Protein AF-A0A6P0WEU0-F1 (afdb_monomer_lite)

Secondary structure (DSSP, 8-state):
---HHHHHHSS--S--------TTS-HHHHHHHHHHHHHHHHHH--S-EEEEETTTEEEEEEETTEEEEETTT--HHHHHHHGGGT--EEEEPPPP--

Structure (mmCIF, N/CA/C/O backbone):
data_AF-A0A6P0WEU0-F1
#
_entry.id   AF-A0A6P0WEU0-F1
#
loop_
_atom_site.group_PDB
_atom_site.id
_atom_site.type_symbol
_atom_site.label_atom_id
_atom_site.label_alt_id
_atom_site.label_comp_id
_atom_site.label_asym_id
_atom_site.label_entity_id
_atom_site.label_seq_id
_atom_site.pdbx_PDB_ins_code
_atom_site.Cartn_x
_atom_site.Cartn_y
_atom_site.Cartn_z
_atom_site.occupancy
_atom_site.B_iso_or_equiv
_atom_site.auth_seq_id
_atom_site.auth_comp_id
_atom_site.auth_asym_id
_atom_site.auth_atom_id
_atom_site.pdbx_PDB_model_num
ATOM 1 N N . MET A 1 1 ? 0.988 -21.693 12.091 1.00 42.38 1 MET A N 1
ATOM 2 C CA . MET A 1 1 ? 1.620 -20.670 11.247 1.00 42.38 1 MET A CA 1
ATOM 3 C C . MET A 1 1 ? 0.886 -19.410 11.617 1.00 42.38 1 MET A C 1
ATOM 5 O O . MET A 1 1 ? -0.250 -19.252 11.187 1.00 42.38 1 MET A O 1
ATOM 9 N N . GLU A 1 2 ? 1.427 -18.676 12.588 1.00 44.41 2 GLU A N 1
ATOM 10 C CA . GLU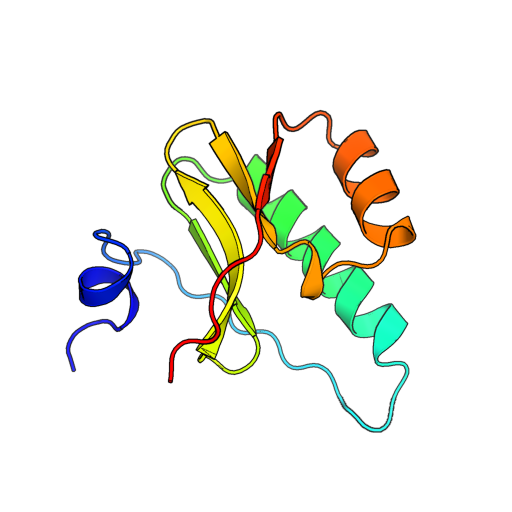 A 1 2 ? 0.903 -17.356 12.927 1.00 44.41 2 GLU A CA 1
ATOM 11 C C . GLU A 1 2 ? 0.883 -16.529 11.645 1.00 44.41 2 GLU A C 1
ATOM 13 O O . GLU A 1 2 ? 1.795 -16.606 10.816 1.00 44.41 2 GLU A O 1
ATOM 18 N N . ASP A 1 3 ? -0.257 -15.889 11.412 1.00 57.22 3 ASP A N 1
ATOM 19 C CA . ASP A 1 3 ? -0.468 -15.079 10.229 1.00 57.22 3 ASP A CA 1
ATOM 20 C C . ASP A 1 3 ? 0.504 -13.908 10.368 1.00 57.22 3 ASP A C 1
ATOM 22 O O . ASP A 1 3 ? 0.368 -13.108 11.291 1.00 57.22 3 ASP A O 1
ATOM 26 N N . VAL A 1 4 ? 1.515 -13.828 9.497 1.00 60.91 4 VAL A N 1
ATOM 27 C CA . VAL A 1 4 ? 2.543 -12.766 9.501 1.00 60.91 4 VAL A CA 1
ATOM 28 C C . VAL A 1 4 ? 1.890 -11.375 9.549 1.00 60.91 4 VAL A C 1
ATOM 30 O O . VAL A 1 4 ? 2.515 -10.406 9.981 1.00 60.91 4 VAL A O 1
ATOM 33 N N . THR A 1 5 ? 0.615 -11.273 9.152 1.00 64.75 5 THR A N 1
ATOM 34 C CA . THR A 1 5 ? -0.193 -10.063 9.277 1.00 64.75 5 THR A CA 1
ATOM 35 C C . THR A 1 5 ? -0.600 -9.716 10.718 1.00 64.75 5 THR A C 1
ATOM 37 O O . THR A 1 5 ? -0.566 -8.546 11.091 1.00 64.75 5 THR A O 1
ATOM 40 N N . GLU A 1 6 ? -0.982 -10.696 11.540 1.00 73.44 6 GLU A N 1
ATOM 41 C CA . GLU A 1 6 ? -1.522 -10.460 12.888 1.00 73.44 6 GLU A CA 1
ATOM 42 C C . GLU A 1 6 ? -0.427 -10.009 13.858 1.00 73.44 6 GLU A C 1
ATOM 44 O O . GLU A 1 6 ? -0.616 -9.027 14.575 1.00 73.44 6 GLU A O 1
ATOM 49 N N . GLU A 1 7 ? 0.748 -10.639 13.808 1.00 76.00 7 GLU A N 1
ATOM 50 C CA . GLU A 1 7 ? 1.888 -10.271 14.658 1.00 76.00 7 GLU A CA 1
ATOM 51 C C . GLU A 1 7 ? 2.488 -8.908 14.297 1.00 76.00 7 GLU A C 1
ATOM 53 O O . GLU A 1 7 ? 2.804 -8.116 15.184 1.00 76.00 7 GLU A O 1
ATOM 58 N N . ASN A 1 8 ? 2.630 -8.612 13.000 1.00 80.12 8 ASN A N 1
ATOM 59 C CA . ASN A 1 8 ? 3.328 -7.405 12.548 1.00 80.12 8 ASN A CA 1
ATOM 60 C C . ASN A 1 8 ? 2.413 -6.189 12.379 1.00 80.12 8 ASN A C 1
ATOM 62 O O . ASN A 1 8 ? 2.881 -5.055 12.475 1.00 80.12 8 ASN A O 1
ATOM 66 N N . PHE A 1 9 ? 1.121 -6.397 12.109 1.00 82.62 9 PHE A N 1
ATOM 67 C CA . PHE A 1 9 ? 0.196 -5.309 11.773 1.00 82.62 9 PHE A CA 1
ATOM 68 C C . PHE A 1 9 ? -1.025 -5.236 12.691 1.00 82.62 9 PHE A C 1
ATOM 70 O O . PHE A 1 9 ? -1.829 -4.316 12.547 1.00 82.62 9 PHE A O 1
ATOM 77 N N . GLY A 1 10 ? -1.168 -6.162 13.645 1.00 83.00 10 GLY A N 1
ATOM 78 C CA . GLY A 1 10 ? -2.231 -6.123 14.649 1.00 83.00 10 GLY A CA 1
ATOM 79 C C . GLY A 1 10 ? -3.627 -6.435 14.107 1.00 83.00 10 GLY A C 1
ATOM 80 O O . GLY A 1 10 ? -4.615 -6.142 14.779 1.00 83.00 10 GLY A O 1
ATOM 81 N N . PHE A 1 11 ? -3.728 -7.016 12.906 1.00 84.31 11 PHE A N 1
ATOM 82 C CA . PHE A 1 11 ? -4.992 -7.489 12.348 1.00 84.31 11 PHE A CA 1
ATOM 83 C C . PHE A 1 11 ? -4.828 -8.849 11.667 1.00 84.31 11 PHE A C 1
ATOM 85 O O . PHE A 1 11 ? -3.808 -9.154 11.044 1.00 84.31 11 PHE A O 1
ATOM 92 N N . ARG A 1 12 ? -5.875 -9.670 11.749 1.00 87.06 12 ARG A N 1
ATOM 93 C CA . ARG A 1 12 ? -5.933 -10.956 11.058 1.00 87.06 12 ARG A CA 1
ATOM 94 C C . ARG A 1 12 ? -6.523 -10.776 9.665 1.00 87.06 12 ARG A C 1
ATOM 96 O O . ARG A 1 12 ? -7.644 -10.280 9.528 1.00 87.06 12 ARG A O 1
ATOM 103 N N . ALA A 1 13 ? -5.801 -11.209 8.635 1.00 85.88 13 ALA A N 1
ATOM 104 C CA . ALA A 1 13 ? -6.297 -11.135 7.270 1.00 85.88 13 ALA A CA 1
ATOM 10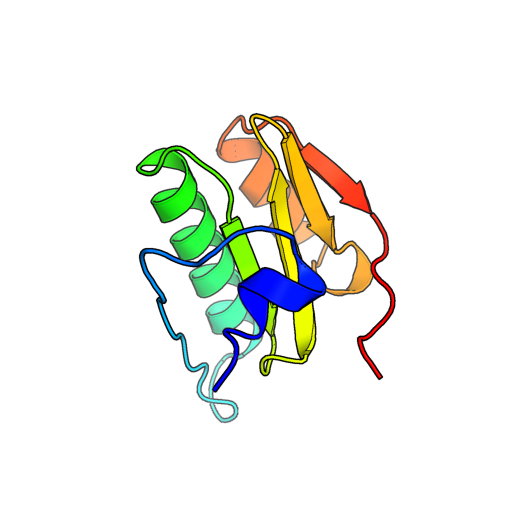5 C C . ALA A 1 13 ? -7.513 -12.058 7.081 1.00 85.88 13 ALA A C 1
ATOM 107 O O . ALA A 1 13 ? -7.484 -13.250 7.388 1.00 85.88 13 ALA A O 1
ATOM 108 N N . THR A 1 14 ? -8.603 -11.508 6.547 1.00 88.69 14 THR A N 1
ATOM 109 C CA . THR A 1 14 ? -9.789 -12.287 6.144 1.00 88.69 14 THR A CA 1
ATOM 110 C C . THR A 1 14 ? -9.751 -12.673 4.665 1.00 88.69 14 THR A C 1
ATOM 112 O O . THR A 1 14 ? -10.425 -13.617 4.2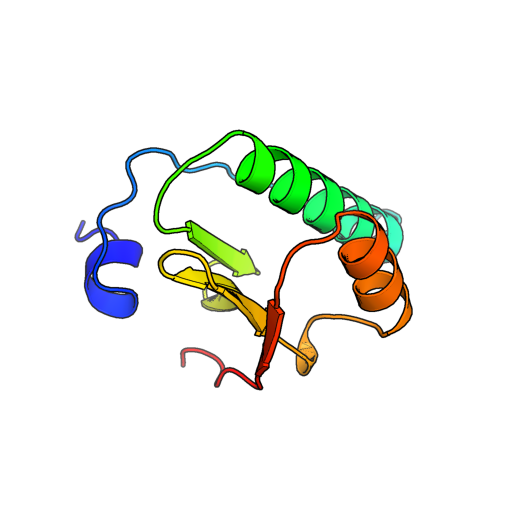53 1.00 88.69 14 THR A O 1
ATOM 115 N N . LEU A 1 15 ? -8.936 -11.968 3.874 1.00 87.19 15 LEU A N 1
ATOM 116 C CA . LEU A 1 15 ? -8.685 -12.210 2.460 1.00 87.19 15 LEU A CA 1
ATOM 117 C C . LEU A 1 15 ? -7.214 -11.919 2.151 1.00 87.19 15 LEU A C 1
ATOM 119 O O . LEU A 1 15 ? -6.695 -10.870 2.526 1.00 87.19 15 LEU A O 1
ATOM 123 N N . VAL A 1 16 ? -6.569 -12.823 1.414 1.00 88.19 16 VAL A N 1
ATOM 124 C CA . VAL A 1 16 ? -5.200 -12.647 0.919 1.00 88.19 16 VAL A CA 1
ATOM 125 C C . VAL A 1 16 ? -5.219 -12.725 -0.602 1.00 88.19 16 VAL A C 1
ATOM 127 O O . VAL A 1 16 ? -5.698 -13.705 -1.174 1.00 88.19 16 VAL A O 1
ATOM 130 N N . VAL A 1 17 ? -4.697 -11.689 -1.258 1.00 87.06 17 VAL A N 1
ATOM 131 C CA . VAL A 1 17 ? -4.574 -11.618 -2.719 1.00 87.06 17 VAL A CA 1
ATOM 132 C C . VAL A 1 17 ? -3.096 -11.540 -3.078 1.00 87.06 17 VAL A C 1
ATOM 134 O O . VAL A 1 17 ? -2.411 -10.590 -2.711 1.00 87.06 17 VAL A O 1
ATOM 137 N N . GLY A 1 18 ? -2.604 -12.555 -3.788 1.00 87.44 18 GLY A N 1
ATOM 138 C CA . GLY A 1 18 ? -1.225 -12.614 -4.261 1.00 87.44 18 GLY A CA 1
ATOM 139 C C . GLY A 1 18 ? -1.105 -12.128 -5.701 1.00 87.44 18 GLY A C 1
ATOM 140 O O . GLY A 1 18 ? -1.836 -12.586 -6.578 1.00 87.44 18 GLY A O 1
ATOM 141 N N . PHE A 1 19 ? -0.139 -11.250 -5.956 1.00 84.44 19 PHE A N 1
ATOM 142 C CA . PHE A 1 19 ? 0.232 -10.820 -7.301 1.00 84.44 19 PHE A CA 1
ATOM 143 C C . PHE A 1 19 ? 1.641 -11.306 -7.626 1.00 84.44 19 PHE A C 1
ATOM 145 O O . PHE A 1 19 ? 2.507 -11.369 -6.755 1.00 84.44 19 PHE A O 1
ATOM 152 N N . ARG A 1 20 ? 1.891 -11.622 -8.898 1.00 86.06 20 ARG A N 1
ATOM 153 C CA . ARG A 1 20 ? 3.230 -11.957 -9.384 1.00 86.06 20 ARG A CA 1
ATOM 154 C C . ARG A 1 20 ? 3.525 -11.148 -10.633 1.00 86.06 20 ARG A C 1
ATOM 156 O O . ARG A 1 20 ? 2.866 -11.329 -11.653 1.00 86.06 20 ARG A O 1
ATOM 163 N N . ILE A 1 21 ? 4.530 -10.284 -10.549 1.00 82.50 21 ILE A N 1
ATOM 164 C CA . ILE A 1 21 ? 5.067 -9.580 -11.713 1.00 82.50 21 ILE A CA 1
ATOM 165 C C . ILE A 1 21 ? 6.094 -10.503 -12.370 1.00 82.50 21 ILE A C 1
ATOM 167 O O . ILE A 1 21 ? 6.929 -11.101 -11.689 1.00 82.50 21 ILE A O 1
ATOM 171 N N . ASN A 1 22 ? 6.014 -10.661 -13.690 1.00 82.12 22 ASN A N 1
ATOM 172 C CA . ASN A 1 22 ? 7.046 -11.364 -14.440 1.00 82.12 22 ASN A CA 1
ATOM 173 C C . ASN A 1 22 ? 8.265 -10.434 -14.586 1.00 82.12 22 ASN A C 1
ATOM 175 O O . ASN A 1 22 ? 8.147 -9.418 -15.270 1.00 82.12 22 ASN A O 1
ATOM 179 N N . PRO A 1 23 ? 9.427 -10.758 -13.989 1.00 73.31 23 PRO A N 1
ATOM 180 C CA . PRO A 1 23 ? 10.593 -9.873 -14.013 1.00 73.31 23 PRO A CA 1
ATOM 181 C C . PRO A 1 23 ? 11.232 -9.752 -15.404 1.00 73.31 23 PRO A C 1
ATOM 183 O O . PRO A 1 23 ? 12.010 -8.839 -15.640 1.00 73.31 23 PRO A O 1
ATOM 186 N N . ASN A 1 24 ? 10.901 -10.657 -16.332 1.00 83.25 24 ASN A N 1
ATOM 187 C CA . ASN A 1 24 ? 11.392 -10.632 -17.713 1.00 83.25 24 ASN A CA 1
ATOM 188 C C . ASN A 1 24 ? 10.491 -9.807 -18.653 1.00 83.25 24 ASN A C 1
ATOM 190 O O . ASN A 1 24 ? 10.645 -9.870 -19.872 1.00 83.25 24 ASN A O 1
ATOM 194 N N . GLN A 1 25 ? 9.501 -9.105 -18.103 1.00 81.00 25 GLN A N 1
ATOM 195 C CA . GLN A 1 25 ? 8.595 -8.216 -18.826 1.00 81.00 25 GLN A CA 1
ATOM 196 C C . GLN A 1 25 ? 8.734 -6.781 -18.301 1.00 81.00 25 GLN A C 1
ATOM 198 O O . GLN A 1 25 ? 9.632 -6.482 -17.518 1.00 81.00 25 GLN A O 1
ATOM 203 N N . ASP A 1 26 ? 7.848 -5.891 -18.751 1.00 82.25 26 ASP A N 1
ATOM 204 C CA . ASP A 1 26 ? 7.722 -4.523 -18.250 1.00 82.25 26 ASP A CA 1
ATOM 205 C C . ASP A 1 26 ? 7.358 -4.516 -16.753 1.00 82.25 26 ASP A C 1
ATOM 207 O O . ASP A 1 26 ? 6.189 -4.594 -16.360 1.00 82.25 26 ASP A O 1
ATOM 211 N N . TYR A 1 27 ? 8.394 -4.474 -15.914 1.00 80.31 27 TYR A N 1
ATOM 212 C CA . TYR A 1 27 ? 8.273 -4.465 -14.462 1.00 80.31 27 TYR A CA 1
ATOM 213 C C . TYR A 1 27 ? 7.567 -3.203 -13.958 1.00 80.31 27 TYR A C 1
ATOM 215 O O . TYR A 1 27 ? 6.691 -3.301 -13.099 1.00 80.31 27 TYR A O 1
ATOM 223 N N . GLU A 1 28 ? 7.898 -2.036 -14.515 1.00 78.69 28 GLU A N 1
ATOM 224 C CA . GLU A 1 28 ? 7.297 -0.757 -14.122 1.00 78.69 28 GLU A CA 1
ATOM 225 C C . GLU A 1 28 ? 5.800 -0.724 -14.448 1.00 78.69 28 GLU A C 1
ATOM 227 O O . GLU A 1 28 ? 4.979 -0.369 -13.594 1.00 78.69 28 GLU A O 1
ATOM 232 N N . GLY A 1 29 ? 5.419 -1.167 -15.649 1.00 82.88 29 GLY A N 1
ATOM 233 C CA . GLY A 1 29 ? 4.018 -1.316 -16.039 1.00 82.88 29 GLY A CA 1
ATOM 234 C C . GLY A 1 29 ? 3.270 -2.329 -15.167 1.00 82.88 29 GLY A C 1
ATOM 235 O O . GLY A 1 29 ? 2.117 -2.096 -14.781 1.00 82.88 29 GLY A O 1
ATOM 236 N N . GLY A 1 30 ? 3.935 -3.425 -14.792 1.00 85.19 30 GLY A N 1
ATOM 237 C CA . GLY A 1 30 ? 3.416 -4.417 -13.851 1.00 85.19 30 GLY A CA 1
ATOM 238 C C . GLY A 1 30 ? 3.158 -3.836 -12.460 1.00 85.19 30 GLY A C 1
ATOM 239 O O . GLY A 1 30 ? 2.063 -4.006 -11.919 1.00 85.19 30 GLY A O 1
ATOM 240 N N . LEU A 1 31 ? 4.122 -3.098 -11.907 1.00 80.94 31 LEU A N 1
ATOM 241 C CA . LEU A 1 31 ? 4.007 -2.443 -10.603 1.00 80.94 31 LEU A CA 1
ATOM 242 C C . LEU A 1 31 ? 2.881 -1.405 -10.603 1.00 80.94 31 LEU A C 1
ATOM 244 O O . LEU A 1 31 ? 2.034 -1.416 -9.711 1.00 80.94 31 LEU A O 1
ATOM 248 N N . ARG A 1 32 ? 2.805 -0.560 -11.637 1.00 83.75 32 ARG A N 1
ATOM 249 C CA . ARG A 1 32 ? 1.724 0.427 -11.780 1.00 83.75 32 ARG A CA 1
ATOM 250 C C . ARG A 1 32 ? 0.350 -0.244 -11.845 1.00 83.75 32 ARG A C 1
ATOM 252 O O . ARG A 1 32 ? -0.588 0.198 -11.183 1.00 83.75 32 ARG A O 1
ATOM 259 N N . THR A 1 33 ? 0.227 -1.331 -12.605 1.00 86.94 33 THR A N 1
ATOM 260 C CA . THR A 1 33 ? -1.020 -2.110 -12.695 1.00 86.94 33 THR A CA 1
ATOM 261 C C . THR A 1 33 ? -1.412 -2.697 -11.342 1.00 86.94 33 THR A C 1
ATOM 263 O O . THR A 1 33 ? -2.582 -2.640 -10.964 1.00 86.94 33 THR A O 1
ATOM 266 N N . LEU A 1 34 ? -0.438 -3.219 -10.598 1.00 88.19 34 LEU A N 1
ATOM 267 C CA . LEU A 1 34 ? -0.645 -3.790 -9.273 1.00 88.19 34 LEU A CA 1
ATOM 268 C C . LEU A 1 34 ? -1.146 -2.732 -8.286 1.00 88.19 34 LEU A C 1
ATOM 270 O O . LEU A 1 34 ? -2.176 -2.950 -7.657 1.00 88.19 34 LEU A O 1
ATOM 274 N N . ILE A 1 35 ? -0.505 -1.562 -8.217 1.00 84.75 35 ILE A N 1
ATOM 275 C CA . ILE A 1 35 ? -0.954 -0.464 -7.345 1.00 84.75 35 ILE A CA 1
ATOM 276 C C . ILE A 1 35 ? -2.391 -0.040 -7.675 1.00 84.75 35 ILE A C 1
ATOM 278 O O . ILE A 1 35 ? -3.221 0.074 -6.771 1.00 84.75 35 ILE A O 1
ATOM 282 N N . ARG A 1 36 ? -2.725 0.126 -8.963 1.00 84.75 36 ARG A N 1
ATOM 283 C CA . ARG A 1 36 ? -4.097 0.452 -9.398 1.00 84.75 36 ARG A CA 1
ATOM 284 C C . ARG A 1 36 ? -5.107 -0.612 -8.977 1.00 84.75 36 ARG A C 1
ATOM 286 O O . ARG A 1 36 ? -6.187 -0.274 -8.491 1.00 84.75 36 ARG A O 1
ATOM 293 N N . ALA A 1 37 ? -4.767 -1.887 -9.159 1.00 87.69 37 ALA A N 1
ATOM 294 C CA . ALA A 1 37 ? -5.617 -2.997 -8.747 1.00 87.69 37 ALA A CA 1
ATOM 295 C C . ALA A 1 37 ? -5.830 -2.994 -7.227 1.00 87.69 37 ALA A C 1
ATOM 297 O O . ALA A 1 37 ? -6.969 -3.097 -6.775 1.00 87.69 37 ALA A O 1
ATOM 298 N N . THR A 1 38 ? -4.769 -2.796 -6.441 1.00 88.62 38 THR A N 1
ATOM 299 C CA . THR A 1 38 ? -4.860 -2.707 -4.980 1.00 88.62 38 THR A CA 1
ATOM 300 C C . THR A 1 38 ? -5.743 -1.544 -4.542 1.00 88.62 38 THR A C 1
ATOM 302 O O . THR A 1 38 ? -6.638 -1.744 -3.730 1.00 88.62 38 THR A O 1
ATOM 305 N N . ILE A 1 39 ? -5.572 -0.351 -5.113 1.00 85.31 39 ILE A N 1
ATOM 306 C CA . ILE A 1 39 ? -6.416 0.811 -4.795 1.00 85.31 39 ILE A CA 1
ATOM 307 C C . ILE A 1 39 ? -7.881 0.550 -5.145 1.00 85.31 39 ILE A C 1
ATOM 309 O O . ILE A 1 39 ? -8.769 0.848 -4.348 1.00 85.31 39 ILE A O 1
ATOM 313 N N . THR A 1 40 ? -8.139 -0.061 -6.302 1.00 86.12 40 THR A N 1
ATOM 314 C CA . THR A 1 40 ? -9.500 -0.423 -6.721 1.00 86.12 40 THR A CA 1
ATOM 315 C C . THR A 1 40 ? -10.134 -1.399 -5.731 1.00 86.12 40 THR A C 1
ATOM 317 O O . THR A 1 40 ? -11.293 -1.230 -5.364 1.00 86.12 40 THR A O 1
ATOM 320 N N . LEU A 1 41 ? -9.375 -2.387 -5.246 1.00 86.81 41 LEU A N 1
ATOM 321 C CA . LEU A 1 41 ? -9.840 -3.308 -4.207 1.00 86.81 41 LEU A CA 1
ATOM 322 C C . LEU A 1 41 ? -10.137 -2.567 -2.899 1.00 86.81 41 LEU A C 1
ATOM 324 O O . LEU A 1 41 ? -11.212 -2.750 -2.339 1.00 86.81 41 LEU A O 1
ATOM 328 N N . LEU A 1 42 ? -9.246 -1.672 -2.462 1.00 86.06 42 LEU A N 1
ATOM 329 C CA . LEU A 1 42 ? -9.425 -0.887 -1.236 1.00 86.06 42 LEU A CA 1
ATOM 330 C C . LEU A 1 42 ? -10.673 -0.001 -1.255 1.00 86.06 42 LEU A C 1
ATOM 332 O O . LEU A 1 42 ? -11.242 0.255 -0.197 1.00 86.06 42 LEU A O 1
ATOM 336 N N . GLN A 1 43 ? -11.105 0.459 -2.431 1.00 83.56 43 GLN A N 1
ATOM 337 C CA . GLN A 1 43 ? -12.355 1.208 -2.590 1.00 83.56 43 GLN A CA 1
ATOM 338 C C . GLN A 1 43 ? -13.606 0.331 -2.442 1.00 83.56 43 GLN A C 1
ATOM 340 O O . GLN A 1 43 ? -14.678 0.849 -2.139 1.00 83.56 43 GLN A O 1
ATOM 345 N N . GLN A 1 44 ? -13.487 -0.979 -2.670 1.00 85.50 44 GLN A N 1
ATOM 346 C CA . GLN A 1 44 ? -14.588 -1.942 -2.554 1.00 85.50 44 GLN A CA 1
ATOM 347 C C . GLN A 1 44 ? -14.620 -2.640 -1.190 1.00 85.50 44 GLN A C 1
ATOM 349 O O . GLN A 1 44 ? -15.603 -3.305 -0.862 1.00 85.50 44 GLN A O 1
ATOM 354 N N . THR A 1 45 ? -13.560 -2.508 -0.393 1.00 83.62 45 THR A N 1
ATOM 355 C CA . THR A 1 45 ? -13.435 -3.159 0.910 1.00 83.62 45 THR A CA 1
ATOM 356 C C . THR A 1 45 ? -13.460 -2.150 2.052 1.00 83.62 45 THR A C 1
ATOM 358 O O . THR A 1 45 ? -12.980 -1.021 1.944 1.00 83.62 45 THR A O 1
ATOM 361 N N . VAL A 1 46 ? -13.988 -2.577 3.194 1.00 82.38 46 VAL A N 1
ATOM 362 C CA . VAL A 1 46 ? -13.916 -1.839 4.459 1.00 82.38 46 VAL A CA 1
ATOM 363 C C . VAL A 1 46 ? -12.972 -2.592 5.386 1.00 82.38 46 VAL A C 1
ATOM 365 O O . VAL A 1 46 ? -12.997 -3.820 5.403 1.00 82.38 46 VAL A O 1
ATOM 368 N N . GLY A 1 47 ? -12.161 -1.856 6.143 1.00 87.25 47 GLY A N 1
ATOM 369 C CA . GLY A 1 47 ? -11.245 -2.416 7.131 1.00 87.25 47 GLY A CA 1
ATOM 370 C C . GLY A 1 47 ? -9.776 -2.166 6.814 1.00 87.25 47 GLY A C 1
ATOM 371 O O . GLY A 1 47 ? -9.419 -1.365 5.944 1.00 87.25 47 GLY A O 1
ATOM 372 N N . GLU A 1 48 ? -8.942 -2.846 7.581 1.00 90.50 48 GLU A N 1
ATOM 373 C CA . GLU A 1 48 ? -7.493 -2.789 7.563 1.00 90.50 48 GLU A CA 1
ATOM 374 C C . GLU A 1 48 ? -6.940 -3.569 6.373 1.00 90.50 48 GLU A C 1
ATOM 376 O O . GLU A 1 48 ? -7.461 -4.615 5.978 1.00 90.50 48 GLU A O 1
ATOM 381 N N . ALA A 1 49 ? -5.865 -3.055 5.785 1.00 91.44 49 ALA A N 1
ATOM 382 C CA . ALA A 1 49 ? -5.206 -3.723 4.675 1.00 91.44 49 ALA A CA 1
ATOM 383 C C . ALA A 1 49 ? -3.715 -3.408 4.653 1.00 91.44 49 ALA A C 1
ATOM 385 O O . ALA A 1 49 ? -3.287 -2.326 5.050 1.00 91.44 49 ALA A O 1
ATOM 386 N N . VAL A 1 50 ? -2.926 -4.336 4.120 1.00 91.00 50 VAL A N 1
ATOM 387 C CA . VAL A 1 50 ? -1.504 -4.131 3.851 1.00 91.00 50 VAL A CA 1
ATOM 388 C C . VAL A 1 50 ? -1.155 -4.731 2.496 1.00 91.00 50 VAL A C 1
ATOM 390 O O . VAL A 1 50 ? -1.615 -5.821 2.155 1.00 91.00 50 VAL A O 1
ATOM 393 N N . LEU A 1 51 ? -0.353 -4.014 1.711 1.00 90.31 51 LEU A N 1
ATOM 394 C CA . LEU A 1 51 ? 0.309 -4.557 0.531 1.00 90.31 51 LEU A CA 1
ATOM 395 C C . LEU A 1 51 ? 1.785 -4.745 0.848 1.00 90.31 51 LEU A C 1
ATOM 397 O O . LEU A 1 51 ? 2.478 -3.781 1.178 1.00 90.31 51 LEU A O 1
ATOM 401 N N . LEU A 1 52 ? 2.255 -5.976 0.685 1.00 88.69 52 LEU A N 1
ATOM 402 C CA . LEU A 1 52 ? 3.652 -6.340 0.863 1.00 88.69 52 LEU A CA 1
ATOM 403 C C . LEU A 1 52 ? 4.298 -6.630 -0.490 1.00 88.69 52 LEU A C 1
ATOM 405 O O . LEU A 1 52 ? 3.719 -7.317 -1.334 1.00 88.69 52 LEU A O 1
ATOM 409 N N . PHE A 1 53 ? 5.521 -6.150 -0.675 1.00 85.81 53 PHE A N 1
ATOM 410 C CA . PHE A 1 53 ? 6.409 -6.568 -1.747 1.00 85.81 53 PHE A CA 1
ATOM 411 C C . PHE A 1 53 ? 7.318 -7.682 -1.229 1.00 85.81 53 PHE A C 1
ATOM 413 O O . PHE A 1 53 ? 7.940 -7.539 -0.178 1.00 85.81 53 PHE A O 1
ATOM 420 N N . ASN A 1 54 ? 7.348 -8.812 -1.944 1.00 82.94 54 ASN A N 1
ATOM 421 C CA . ASN A 1 54 ? 8.077 -10.025 -1.551 1.00 82.94 54 ASN A CA 1
ATOM 422 C C . ASN A 1 54 ? 7.816 -10.504 -0.111 1.00 82.94 54 ASN A C 1
ATOM 424 O O . ASN A 1 54 ? 8.664 -11.162 0.470 1.00 82.94 54 ASN A O 1
ATOM 428 N N . TYR A 1 55 ? 6.631 -10.224 0.444 1.00 80.69 55 TYR A N 1
ATOM 429 C CA . TYR A 1 55 ? 6.268 -10.543 1.835 1.00 80.69 55 TYR A CA 1
ATOM 430 C C . TYR A 1 55 ? 7.107 -9.831 2.913 1.00 80.69 55 TYR A C 1
ATOM 432 O O . TYR A 1 55 ? 6.919 -10.112 4.091 1.00 80.69 55 TYR A O 1
ATOM 440 N N . GLU A 1 56 ? 7.971 -8.890 2.530 1.00 82.69 56 GLU A N 1
ATOM 441 C CA . GLU A 1 56 ? 8.936 -8.244 3.429 1.00 82.69 56 GLU A CA 1
ATOM 442 C C . GLU A 1 56 ? 8.698 -6.736 3.522 1.00 82.69 56 GLU A C 1
ATOM 444 O O . GLU A 1 56 ? 8.616 -6.175 4.609 1.00 82.69 56 GLU A O 1
ATOM 449 N N . THR A 1 57 ? 8.555 -6.051 2.386 1.00 85.81 57 THR A N 1
ATOM 450 C CA . THR A 1 57 ? 8.499 -4.585 2.373 1.00 85.81 57 THR A CA 1
ATOM 451 C C . THR A 1 57 ? 7.065 -4.089 2.285 1.00 85.81 57 THR A C 1
ATOM 453 O O . THR A 1 57 ? 6.337 -4.433 1.355 1.00 85.81 57 THR A O 1
ATOM 456 N N . VAL A 1 58 ? 6.657 -3.218 3.207 1.00 89.06 58 VAL A N 1
ATOM 457 C CA . VAL A 1 58 ? 5.355 -2.543 3.127 1.00 89.06 58 VAL A CA 1
ATOM 458 C C . VAL A 1 58 ? 5.366 -1.557 1.966 1.00 89.06 58 VAL A C 1
ATOM 460 O O . VAL A 1 58 ? 6.200 -0.658 1.914 1.00 89.06 58 VAL A O 1
ATOM 463 N N . VAL A 1 59 ? 4.424 -1.711 1.041 1.00 88.81 59 VAL A N 1
ATOM 464 C CA . VAL A 1 59 ? 4.211 -0.782 -0.079 1.00 88.81 59 VAL A CA 1
ATOM 465 C C . VAL A 1 59 ? 3.132 0.236 0.272 1.00 88.81 59 VAL A C 1
ATOM 467 O O . VAL A 1 59 ? 3.291 1.430 0.030 1.00 88.81 59 VAL A O 1
ATOM 470 N N . LEU A 1 60 ? 2.034 -0.232 0.864 1.00 90.50 60 LEU A N 1
ATOM 471 C CA . LEU A 1 60 ? 0.978 0.612 1.413 1.00 90.50 60 LEU A CA 1
ATOM 472 C C . LEU A 1 60 ? 0.255 -0.107 2.548 1.00 90.50 60 LEU A C 1
ATOM 474 O O . LEU A 1 60 ? 0.197 -1.339 2.586 1.00 90.50 60 LEU A O 1
ATOM 478 N N . GLN A 1 61 ? -0.346 0.674 3.432 1.00 90.38 61 GLN A N 1
ATOM 479 C CA . GLN A 1 61 ? -1.138 0.201 4.555 1.00 90.38 61 GLN A CA 1
ATOM 480 C C . GLN A 1 61 ? -2.400 1.054 4.687 1.00 90.38 61 GLN A C 1
ATOM 482 O O . GLN A 1 61 ? -2.337 2.275 4.592 1.00 90.38 61 GLN A O 1
ATOM 487 N N . ARG A 1 62 ? -3.553 0.434 4.926 1.00 89.88 62 ARG A N 1
ATOM 488 C CA . ARG A 1 62 ? -4.774 1.123 5.345 1.00 89.88 62 ARG A CA 1
ATOM 489 C C . ARG A 1 62 ? -5.040 0.809 6.808 1.00 89.88 62 ARG A C 1
ATOM 491 O O . ARG A 1 62 ? -5.202 -0.357 7.161 1.00 89.88 62 ARG A O 1
ATOM 498 N N . LEU A 1 63 ? -5.128 1.851 7.627 1.00 86.00 63 LEU A N 1
ATOM 499 C CA . LEU A 1 63 ? -5.506 1.774 9.036 1.00 86.00 63 LEU A CA 1
ATOM 500 C C . LEU A 1 63 ? -6.725 2.669 9.261 1.00 86.00 63 LEU A C 1
ATOM 502 O O . LEU A 1 63 ? -6.634 3.896 9.177 1.00 86.00 63 LEU A O 1
ATOM 506 N N . GLY A 1 64 ? -7.884 2.051 9.494 1.00 83.06 64 GLY A N 1
ATOM 507 C CA . GLY A 1 64 ? -9.165 2.759 9.518 1.00 83.06 64 GLY A CA 1
ATOM 508 C C . GLY A 1 64 ? -9.445 3.474 8.190 1.00 83.06 64 GLY A C 1
ATOM 509 O O . GLY A 1 64 ? -9.481 2.846 7.127 1.00 83.06 64 GLY A O 1
ATOM 510 N N . ASP A 1 65 ? -9.616 4.795 8.252 1.00 79.12 65 ASP A N 1
ATOM 511 C CA . ASP A 1 65 ? -9.881 5.656 7.086 1.00 79.12 65 ASP A CA 1
ATOM 512 C C . ASP A 1 65 ? -8.612 6.268 6.477 1.00 79.12 65 ASP A C 1
ATOM 514 O O . ASP A 1 65 ? -8.681 7.069 5.544 1.00 79.12 65 ASP A O 1
ATOM 518 N N . LYS A 1 66 ? -7.440 5.906 7.003 1.00 84.56 66 LYS A N 1
ATOM 519 C CA . LYS A 1 66 ? -6.160 6.467 6.584 1.00 84.56 66 LYS A CA 1
ATOM 520 C C . LYS A 1 66 ? -5.418 5.493 5.684 1.00 84.56 66 LYS A C 1
ATOM 522 O O . LYS A 1 66 ? -5.173 4.351 6.074 1.00 84.56 66 LYS A O 1
ATOM 527 N N . LEU A 1 67 ? -5.025 5.960 4.503 1.00 88.62 67 LEU A N 1
ATOM 528 C CA . LEU A 1 67 ? -4.097 5.254 3.629 1.00 88.62 67 LEU A CA 1
ATOM 529 C C . LEU A 1 67 ? -2.674 5.778 3.868 1.00 88.62 67 LEU A C 1
ATOM 531 O O . LEU A 1 67 ? -2.439 6.980 3.861 1.00 88.62 67 LEU A O 1
ATOM 535 N N . ILE A 1 68 ? -1.720 4.890 4.086 1.00 90.00 68 ILE A N 1
ATOM 536 C CA . ILE A 1 68 ? -0.309 5.205 4.299 1.00 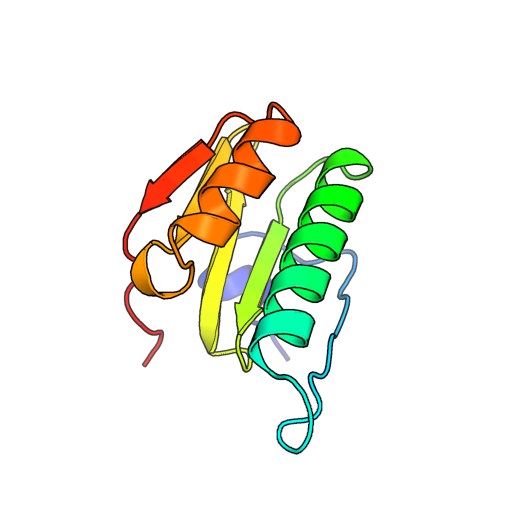90.00 68 ILE A CA 1
ATOM 537 C C . ILE A 1 68 ? 0.462 4.565 3.158 1.00 90.00 68 ILE A C 1
ATOM 539 O O . ILE A 1 68 ? 0.300 3.377 2.879 1.00 90.00 68 ILE A O 1
ATOM 543 N N . LEU A 1 69 ? 1.278 5.352 2.475 1.00 89.81 69 LEU A N 1
ATOM 544 C CA . LEU A 1 69 ? 2.023 4.928 1.300 1.00 89.81 69 LEU A CA 1
ATOM 545 C C . LEU A 1 69 ? 3.520 4.948 1.595 1.00 89.81 69 LEU A C 1
ATOM 547 O O . LEU A 1 69 ? 4.020 5.927 2.154 1.00 89.81 69 LEU A O 1
ATOM 551 N N . ASN A 1 70 ? 4.239 3.904 1.180 1.00 89.38 70 ASN A N 1
ATOM 552 C CA . ASN A 1 70 ? 5.689 3.886 1.302 1.00 89.38 70 ASN A CA 1
ATOM 553 C C . ASN A 1 70 ? 6.337 4.743 0.209 1.00 89.38 70 ASN A C 1
ATOM 555 O O . ASN A 1 70 ? 6.317 4.384 -0.969 1.00 89.38 70 ASN A O 1
ATOM 559 N N . GLN A 1 71 ? 6.939 5.862 0.608 1.00 85.12 71 GLN A N 1
ATOM 560 C CA . GLN A 1 71 ? 7.560 6.807 -0.320 1.00 85.12 71 GLN A CA 1
ATOM 561 C C . GLN A 1 71 ? 8.772 6.220 -1.061 1.00 85.12 71 GLN A C 1
ATOM 563 O O . GLN A 1 71 ? 9.037 6.620 -2.190 1.00 85.12 71 GLN A O 1
ATOM 568 N N . GLU A 1 72 ? 9.490 5.264 -0.467 1.00 85.88 72 GLU A N 1
ATOM 569 C CA . GLU A 1 72 ? 10.660 4.641 -1.108 1.00 85.88 72 GLU A CA 1
ATOM 570 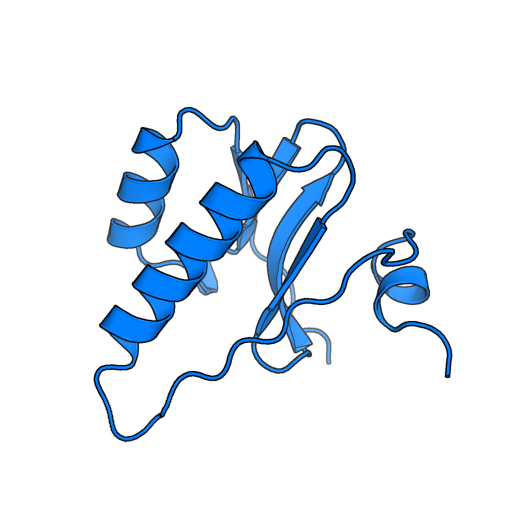C C . GLU A 1 72 ? 10.273 3.611 -2.176 1.00 85.88 72 GLU A C 1
ATOM 572 O O . GLU A 1 72 ? 11.074 3.286 -3.048 1.00 85.88 72 GLU A O 1
ATOM 577 N N . MET A 1 73 ? 9.034 3.115 -2.129 1.00 81.38 73 MET A N 1
ATOM 578 C CA . MET A 1 73 ? 8.530 2.094 -3.051 1.00 81.38 73 MET A CA 1
ATOM 579 C C . MET A 1 73 ? 7.713 2.681 -4.205 1.00 81.38 73 MET A C 1
ATOM 581 O O . MET A 1 73 ? 7.353 1.953 -5.133 1.00 81.38 73 MET A O 1
ATOM 585 N N . LEU A 1 74 ? 7.365 3.969 -4.137 1.00 81.75 74 LEU A N 1
ATOM 586 C CA . LEU A 1 74 ? 6.428 4.600 -5.057 1.00 81.75 74 LEU A CA 1
ATOM 587 C C . LEU A 1 74 ? 7.067 5.785 -5.772 1.00 81.75 74 LEU A C 1
ATOM 589 O O . LEU A 1 74 ? 7.314 6.842 -5.196 1.00 81.75 74 LEU A O 1
ATOM 593 N N . GLU A 1 75 ? 7.235 5.619 -7.078 1.00 83.12 75 GLU A N 1
ATOM 594 C CA . GLU A 1 75 ? 7.614 6.699 -7.980 1.00 83.12 75 GLU A CA 1
ATOM 595 C C . GLU A 1 75 ? 6.590 7.856 -7.931 1.00 83.12 75 GLU A C 1
ATOM 597 O O . GLU A 1 75 ? 5.380 7.604 -7.844 1.00 83.12 75 GLU A O 1
ATOM 602 N N . PRO A 1 76 ? 7.010 9.127 -8.102 1.00 82.75 76 PRO A N 1
ATOM 603 C CA . PRO A 1 76 ? 6.104 10.285 -8.095 1.00 82.75 76 PRO A CA 1
ATOM 604 C C . PRO A 1 76 ? 4.942 10.163 -9.088 1.00 82.75 76 PRO A C 1
ATOM 606 O O . PRO A 1 76 ? 3.825 10.625 -8.844 1.00 82.75 76 PRO A O 1
ATOM 609 N N . SER A 1 77 ? 5.204 9.500 -10.216 1.00 81.25 77 SER A N 1
ATOM 610 C CA . SER A 1 77 ? 4.206 9.245 -11.249 1.00 81.25 77 SER A CA 1
ATOM 611 C C . SER A 1 77 ? 3.101 8.287 -10.799 1.00 81.25 77 SER A C 1
ATOM 613 O O . SER A 1 77 ? 1.980 8.416 -11.279 1.00 81.25 77 SER A O 1
ATOM 615 N N . ILE A 1 78 ? 3.389 7.364 -9.875 1.00 79.25 78 ILE A N 1
ATOM 616 C CA . ILE A 1 78 ? 2.390 6.482 -9.265 1.00 79.25 78 ILE A CA 1
ATOM 617 C C . ILE A 1 78 ? 1.564 7.273 -8.253 1.00 79.25 78 ILE A C 1
ATOM 619 O O . ILE A 1 78 ? 0.342 7.187 -8.290 1.00 79.25 78 ILE A O 1
ATOM 623 N N . ILE 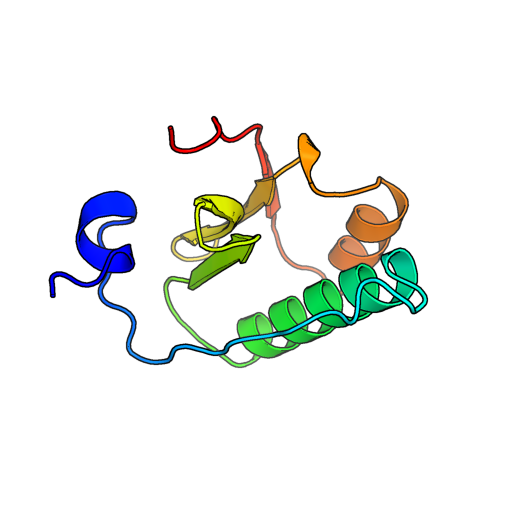A 1 79 ? 2.197 8.101 -7.416 1.00 80.00 79 ILE A N 1
ATOM 624 C CA . ILE A 1 79 ? 1.506 8.947 -6.422 1.00 80.00 79 ILE A CA 1
ATOM 625 C C . ILE A 1 79 ? 0.445 9.832 -7.095 1.00 80.00 79 ILE A C 1
ATOM 627 O O . ILE A 1 79 ? -0.705 9.862 -6.661 1.00 80.00 79 ILE A O 1
ATOM 631 N N . SER A 1 80 ? 0.797 10.452 -8.226 1.00 82.25 80 SER A N 1
ATOM 632 C CA . SER A 1 80 ? -0.138 11.265 -9.020 1.00 82.25 80 SER A CA 1
ATOM 633 C C . SER A 1 80 ? -1.356 10.483 -9.534 1.00 82.25 80 SER A C 1
ATOM 635 O O . SER A 1 80 ? -2.389 11.079 -9.833 1.00 82.25 80 SER A O 1
ATOM 637 N N . GLU A 1 81 ? -1.264 9.159 -9.678 1.00 77.56 81 GLU A N 1
ATOM 638 C CA . GLU A 1 81 ? -2.424 8.325 -10.010 1.00 77.56 81 GLU A CA 1
ATOM 639 C C . GLU A 1 81 ? -3.299 8.064 -8.795 1.00 77.56 81 GLU A C 1
ATOM 641 O O . GLU A 1 81 ? -4.518 8.088 -8.925 1.00 77.56 81 GLU A O 1
ATOM 646 N N . ILE A 1 82 ? -2.701 7.857 -7.621 1.00 78.50 82 ILE A N 1
ATOM 647 C CA . ILE A 1 82 ? -3.428 7.655 -6.359 1.00 78.50 82 ILE A CA 1
ATOM 648 C C . ILE A 1 82 ? -4.313 8.869 -6.054 1.00 78.50 82 ILE A C 1
ATOM 650 O O . ILE A 1 82 ? -5.478 8.701 -5.684 1.00 78.50 82 ILE A O 1
ATOM 654 N N . ASP A 1 83 ? -3.812 10.079 -6.318 1.00 78.00 83 ASP A N 1
ATOM 655 C CA . ASP A 1 83 ? -4.572 11.330 -6.192 1.00 78.00 83 ASP A CA 1
ATOM 656 C C . ASP A 1 83 ? -5.887 11.318 -6.993 1.00 78.00 83 ASP A C 1
ATOM 658 O O . ASP A 1 83 ? -6.900 11.874 -6.558 1.00 78.00 83 ASP A O 1
ATOM 662 N N . GLN A 1 84 ? -5.920 10.638 -8.146 1.00 75.12 84 GLN A N 1
ATOM 663 C CA . GLN A 1 84 ? -7.116 10.557 -8.995 1.00 75.12 84 GLN A CA 1
ATOM 664 C C . GLN A 1 84 ? -8.251 9.771 -8.329 1.00 75.12 84 GLN A C 1
ATOM 666 O O . GLN A 1 84 ? -9.424 10.004 -8.627 1.00 75.12 84 GLN A O 1
ATOM 671 N N . PHE A 1 85 ? -7.922 8.879 -7.393 1.00 70.12 85 PHE A N 1
ATOM 672 C CA . PHE A 1 85 ? -8.890 8.065 -6.661 1.00 70.12 85 PHE A CA 1
ATOM 673 C C . PHE A 1 85 ? -9.497 8.787 -5.449 1.00 70.12 85 PHE A C 1
ATOM 675 O O . PHE A 1 85 ? -10.356 8.211 -4.779 1.00 70.12 85 PHE A O 1
ATOM 682 N N . LYS A 1 86 ? -9.101 10.047 -5.186 1.00 73.88 86 LYS A N 1
ATOM 683 C CA . LYS A 1 86 ? -9.597 10.900 -4.085 1.00 73.88 86 LYS A CA 1
ATOM 684 C C . LYS A 1 86 ? -9.511 10.245 -2.700 1.00 73.88 86 LYS A C 1
ATOM 686 O O . LYS A 1 86 ? -10.338 10.515 -1.831 1.00 73.88 86 LYS A O 1
ATOM 691 N N . LEU A 1 87 ? -8.525 9.377 -2.496 1.00 71.44 87 LEU A N 1
ATOM 692 C CA . LEU A 1 87 ? -8.254 8.779 -1.194 1.00 71.44 87 LEU A CA 1
ATOM 693 C C . LEU A 1 87 ? -7.436 9.759 -0.351 1.00 71.44 87 LEU A C 1
ATOM 695 O O . LEU A 1 87 ? -6.487 10.362 -0.843 1.00 71.44 87 LEU A O 1
ATOM 699 N N . THR A 1 88 ? -7.789 9.917 0.922 1.00 80.25 88 THR A N 1
ATOM 700 C CA . THR A 1 88 ? -6.933 10.633 1.872 1.00 80.25 88 THR A CA 1
ATOM 701 C C . THR A 1 88 ? -5.764 9.729 2.242 1.00 80.25 88 THR A C 1
ATOM 703 O O . THR A 1 88 ? -5.978 8.633 2.763 1.00 80.25 88 THR A O 1
ATOM 706 N N . TYR A 1 89 ? -4.537 10.181 1.977 1.00 79.00 89 TYR A N 1
ATOM 707 C CA . TYR A 1 89 ? -3.339 9.418 2.302 1.00 79.00 89 TYR A CA 1
ATOM 708 C C . TYR A 1 89 ? -2.227 10.267 2.918 1.00 79.00 89 TYR A C 1
ATOM 710 O O . TYR A 1 89 ? -2.213 11.491 2.794 1.00 79.00 89 TYR A O 1
ATOM 718 N N . GLU A 1 90 ? -1.284 9.590 3.567 1.00 86.31 90 GLU A N 1
ATOM 719 C CA . GLU A 1 90 ? 0.005 10.148 3.961 1.00 86.31 90 GLU A CA 1
ATOM 720 C C . GLU A 1 90 ? 1.155 9.360 3.326 1.00 86.31 90 GLU A C 1
ATOM 722 O O . GLU A 1 90 ? 1.040 8.160 3.072 1.00 86.31 90 GLU A O 1
ATOM 727 N N . LEU A 1 91 ? 2.269 10.044 3.078 1.00 82.50 91 LEU A N 1
ATOM 728 C CA . LEU A 1 91 ? 3.523 9.410 2.687 1.00 82.50 91 LEU A CA 1
ATOM 729 C C . LEU A 1 91 ? 4.357 9.164 3.945 1.00 82.50 91 LEU A C 1
ATOM 731 O O . LEU A 1 91 ? 4.552 10.079 4.746 1.00 82.50 91 LEU A O 1
ATOM 735 N N . GLN A 1 92 ? 4.867 7.948 4.101 1.00 87.06 92 GLN A N 1
ATOM 736 C CA . GLN A 1 92 ? 5.763 7.578 5.189 1.00 87.06 92 GLN A CA 1
ATOM 737 C C . GLN A 1 92 ? 6.887 6.693 4.647 1.00 87.06 92 GLN A C 1
ATOM 739 O O . GLN A 1 92 ? 6.694 5.935 3.702 1.00 87.06 92 GLN A O 1
ATOM 744 N N . VAL A 1 93 ? 8.072 6.777 5.249 1.00 82.00 93 VAL A N 1
ATOM 745 C CA . VAL A 1 93 ? 9.140 5.801 5.012 1.00 82.00 93 VAL A CA 1
ATOM 746 C C . VAL A 1 93 ? 8.958 4.657 6.000 1.00 82.00 93 VAL A C 1
ATOM 748 O O . VAL A 1 93 ? 8.951 4.881 7.214 1.00 82.00 93 VAL A O 1
ATOM 751 N N . PHE A 1 94 ? 8.793 3.441 5.485 1.00 76.25 94 PHE A N 1
ATOM 752 C CA . PHE A 1 94 ? 8.767 2.243 6.317 1.00 76.25 94 PHE A CA 1
ATOM 753 C C . PHE A 1 94 ? 10.164 1.627 6.365 1.00 76.25 94 PHE A C 1
ATOM 755 O O . PHE A 1 94 ? 10.792 1.491 5.315 1.00 76.25 94 PHE A O 1
ATOM 762 N N . PRO A 1 95 ? 10.658 1.221 7.545 1.00 68.56 95 PRO A N 1
ATOM 763 C CA . PRO A 1 95 ? 11.861 0.407 7.605 1.00 68.56 95 PRO A CA 1
ATOM 764 C C . PRO A 1 95 ? 11.608 -0.918 6.874 1.00 68.56 95 PRO A C 1
ATOM 766 O O . PRO A 1 95 ? 10.533 -1.505 7.017 1.00 68.56 95 PRO A O 1
ATOM 769 N N . CYS A 1 96 ? 12.592 -1.409 6.115 1.00 56.00 96 CYS A N 1
ATOM 770 C CA . CYS A 1 96 ? 12.558 -2.799 5.667 1.00 56.00 96 CYS A CA 1
ATOM 771 C C . CYS A 1 96 ? 12.475 -3.699 6.901 1.00 56.00 96 CYS A C 1
ATOM 773 O O . CYS A 1 96 ? 13.293 -3.576 7.816 1.00 56.00 96 CYS A O 1
ATOM 775 N N . SER A 1 97 ? 11.484 -4.587 6.926 1.00 53.81 97 SER A N 1
ATOM 776 C CA . SER A 1 97 ? 11.454 -5.699 7.867 1.00 53.81 97 SER A CA 1
ATOM 777 C C . SER A 1 97 ? 12.708 -6.537 7.613 1.00 53.81 97 SER A C 1
ATOM 779 O O . SER A 1 97 ? 12.887 -7.042 6.507 1.00 53.81 97 SER A O 1
ATOM 781 N N . ALA A 1 98 ? 13.617 -6.560 8.590 1.00 41.00 98 ALA A N 1
ATOM 782 C CA . ALA A 1 98 ? 14.843 -7.355 8.559 1.00 41.00 98 ALA A CA 1
ATOM 783 C C . ALA A 1 98 ? 14.563 -8.836 8.831 1.00 41.00 98 ALA A C 1
ATOM 785 O O . ALA A 1 98 ? 13.585 -9.117 9.564 1.00 41.00 98 ALA A O 1
#

Sequence (98 aa):
MEDVTEENFGFRATLVVGFRINPNQDYEGGLRTLIRATITLLQQTVGEAVLLFNYETVVLQRLGDKLILNQEMLEPSIISEIDQFKLTYELQVFPCSA

Foldseek 3Di:
DPDLCCVPPVDDDPDDDDDDDDPVDDRVVSVLVVLVVVLVVVVVDAAWDFDDDVSWDTQWIDHHQEIEGAPVNDDPVSVVVSVVSVRHYDYDHDDTRD

pLDDT: mean 81.06, std 10.0, range [41.0, 91.44]

Radius of gyration: 13.26 Å; chains: 1; bounding box: 29×32×34 Å